Protein AF-A0A497M226-F1 (afdb_monomer_lite)

Foldseek 3Di:
DDPVVVVVVVVVVVVVVVVQCVVDVDDDDDDCPPPDPVNVVVVCVVCVPVGD

Structure (mmCIF, N/CA/C/O backbone):
data_AF-A0A497M226-F1
#
_entry.id   AF-A0A497M226-F1
#
loop_
_atom_site.group_PDB
_atom_site.id
_atom_site.type_symbol
_atom_site.label_atom_id
_atom_site.label_alt_id
_atom_site.label_comp_id
_atom_site.label_asym_id
_atom_site.label_entity_id
_atom_site.label_seq_id
_atom_site.pdbx_PDB_ins_code
_atom_site.Cartn_x
_atom_site.Cartn_y
_atom_site.Cartn_z
_atom_site.occupancy
_atom_site.B_iso_or_equiv
_atom_site.auth_seq_id
_atom_site.auth_comp_id
_atom_site.auth_asym_id
_atom_site.auth_atom_id
_atom_site.pdbx_PDB_model_num
ATOM 1 N N . MET A 1 1 ? 19.150 2.297 13.455 1.00 61.81 1 MET A N 1
ATOM 2 C CA . MET A 1 1 ? 17.951 3.025 13.949 1.00 61.81 1 MET A CA 1
ATOM 3 C C . MET A 1 1 ? 17.569 2.461 15.310 1.00 61.81 1 MET A C 1
ATOM 5 O O . MET A 1 1 ? 17.662 1.252 15.462 1.00 61.81 1 MET A O 1
ATOM 9 N N . SER A 1 2 ? 17.175 3.285 16.290 1.00 87.50 2 SER A N 1
ATOM 10 C CA . SER A 1 2 ? 16.771 2.779 17.614 1.00 87.50 2 SER 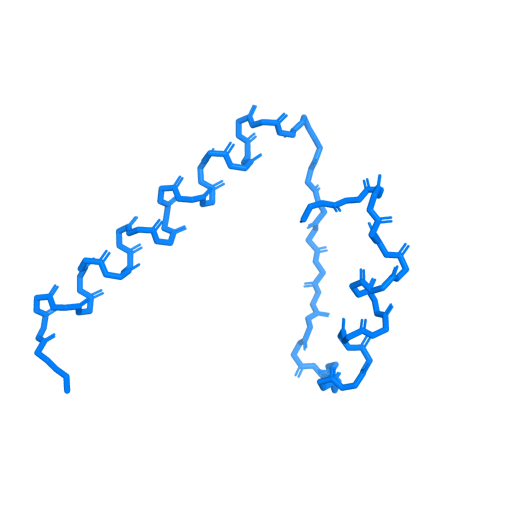A CA 1
ATOM 11 C C . SER A 1 2 ? 15.386 2.117 17.574 1.00 87.50 2 SER A C 1
ATOM 13 O O . SER A 1 2 ? 14.517 2.525 16.800 1.00 87.50 2 SER A O 1
ATOM 15 N N . LEU A 1 3 ? 15.169 1.111 18.428 1.00 89.44 3 LEU A N 1
ATOM 16 C CA . LEU A 1 3 ? 13.932 0.320 18.503 1.00 89.44 3 LEU A CA 1
ATOM 17 C C . LEU A 1 3 ? 12.675 1.196 18.679 1.00 89.44 3 LEU A C 1
ATOM 19 O O . LEU A 1 3 ? 11.655 0.976 18.027 1.00 89.44 3 LEU A O 1
ATOM 23 N N . GLN A 1 4 ? 12.778 2.241 19.504 1.00 89.62 4 GLN A N 1
ATOM 24 C CA . GLN A 1 4 ? 11.693 3.190 19.766 1.00 89.62 4 GLN A CA 1
ATOM 25 C C . GLN A 1 4 ? 11.231 3.921 18.495 1.00 89.62 4 GLN A C 1
ATOM 27 O O . GLN A 1 4 ? 10.028 4.043 18.260 1.00 89.62 4 GLN A O 1
ATOM 32 N N . LYS A 1 5 ? 12.167 4.337 17.626 1.00 89.56 5 LYS A N 1
ATOM 33 C CA . LYS A 1 5 ? 11.835 4.990 16.348 1.00 89.56 5 LYS A CA 1
ATOM 34 C C . LYS A 1 5 ? 11.112 4.032 15.397 1.00 89.56 5 LYS A C 1
ATOM 36 O O . LYS A 1 5 ? 10.185 4.443 14.701 1.00 89.56 5 LYS A O 1
ATOM 41 N N . THR A 1 6 ? 11.491 2.753 15.388 1.00 92.50 6 THR A N 1
ATOM 42 C CA . THR A 1 6 ? 10.810 1.723 14.586 1.00 92.50 6 THR A CA 1
ATOM 43 C C . THR A 1 6 ? 9.375 1.500 15.062 1.00 92.50 6 THR A C 1
ATOM 45 O O . THR A 1 6 ? 8.463 1.442 14.238 1.00 92.50 6 THR A O 1
ATOM 48 N N . ILE A 1 7 ? 9.153 1.420 16.379 1.00 94.56 7 ILE A N 1
ATOM 49 C CA . ILE A 1 7 ? 7.813 1.247 16.962 1.00 94.56 7 ILE A CA 1
ATOM 50 C C . ILE A 1 7 ? 6.918 2.443 16.628 1.00 94.56 7 ILE A C 1
ATOM 52 O O . ILE A 1 7 ? 5.780 2.249 16.200 1.00 94.56 7 ILE A O 1
ATOM 56 N N . GLN A 1 8 ? 7.433 3.669 16.761 1.00 94.88 8 GLN A N 1
ATOM 57 C CA . GLN A 1 8 ? 6.682 4.876 16.408 1.00 94.88 8 GLN A CA 1
ATOM 58 C C . GLN A 1 8 ? 6.287 4.899 14.928 1.00 94.88 8 GLN A C 1
ATOM 60 O O . GLN A 1 8 ? 5.124 5.142 14.620 1.00 94.88 8 GLN A O 1
ATOM 65 N N . ARG A 1 9 ? 7.210 4.576 14.012 1.00 94.69 9 ARG A N 1
ATOM 66 C CA . ARG A 1 9 ? 6.908 4.522 12.570 1.00 94.69 9 ARG A CA 1
ATOM 67 C C . ARG A 1 9 ? 5.858 3.473 12.228 1.00 94.69 9 ARG A C 1
ATOM 69 O O . ARG A 1 9 ? 4.943 3.763 11.467 1.00 94.69 9 ARG A O 1
ATOM 76 N N . LYS A 1 10 ? 5.967 2.272 12.804 1.00 94.62 10 LYS A N 1
ATOM 77 C CA . LYS A 1 10 ? 4.972 1.212 12.591 1.00 94.62 10 LYS A CA 1
ATOM 78 C C . LYS A 1 10 ? 3.594 1.631 13.100 1.00 94.62 10 LYS A C 1
ATOM 80 O O . LYS A 1 10 ? 2.616 1.442 12.389 1.00 94.62 10 LYS A O 1
ATOM 85 N N . ARG A 1 11 ? 3.515 2.239 14.291 1.00 95.94 11 ARG A N 1
ATOM 86 C CA . ARG A 1 11 ? 2.250 2.777 14.820 1.00 95.94 11 ARG A CA 1
ATOM 87 C C . ARG A 1 11 ? 1.662 3.848 13.902 1.00 95.94 11 ARG A C 1
ATOM 89 O O . ARG A 1 11 ? 0.484 3.764 13.586 1.00 95.94 11 ARG A O 1
ATOM 96 N N . ALA A 1 12 ? 2.478 4.795 13.440 1.00 95.75 12 ALA A N 1
ATOM 97 C CA . ALA A 1 12 ? 2.029 5.848 12.533 1.00 95.75 12 ALA A CA 1
ATOM 98 C C . ALA A 1 12 ? 1.452 5.279 11.225 1.00 95.75 12 ALA A C 1
ATOM 100 O O . ALA A 1 12 ? 0.350 5.651 10.843 1.00 95.75 12 ALA A O 1
ATOM 101 N N . ALA A 1 13 ? 2.140 4.316 10.601 1.00 95.50 13 ALA A N 1
ATOM 102 C CA . ALA A 1 13 ? 1.668 3.671 9.373 1.00 95.50 13 ALA A CA 1
ATOM 103 C C . ALA A 1 13 ? 0.340 2.915 9.567 1.00 95.50 13 ALA A C 1
ATOM 105 O O . ALA A 1 13 ? -0.527 2.936 8.696 1.00 95.50 13 ALA A O 1
ATOM 106 N N . VAL A 1 14 ? 0.158 2.258 10.718 1.00 96.94 14 VAL A N 1
ATOM 107 C CA . VAL A 1 14 ? -1.093 1.556 11.046 1.00 96.94 14 VAL A CA 1
ATOM 108 C C . VAL A 1 14 ? -2.246 2.541 11.245 1.00 96.94 14 VAL A C 1
ATOM 110 O O . VAL A 1 14 ? -3.345 2.298 10.750 1.00 96.94 14 VAL A O 1
ATOM 113 N N . GLU A 1 15 ? -2.019 3.644 11.958 1.00 97.00 15 GLU A N 1
ATOM 114 C CA . GLU A 1 15 ? -3.056 4.660 12.174 1.00 97.00 15 GLU A CA 1
ATOM 115 C C . GLU A 1 15 ? -3.426 5.392 10.879 1.00 97.00 15 GLU A C 1
ATOM 117 O O . GLU A 1 15 ? -4.607 5.634 10.625 1.00 97.00 15 GLU A O 1
ATOM 122 N N . GLU A 1 16 ? -2.449 5.657 10.011 1.00 95.31 16 GLU A N 1
ATOM 123 C CA . GLU A 1 16 ? -2.697 6.179 8.667 1.00 95.31 16 GLU A CA 1
ATOM 124 C C . GLU A 1 16 ? -3.579 5.217 7.860 1.00 95.31 16 GLU A C 1
ATOM 126 O O . GLU A 1 16 ? -4.641 5.615 7.380 1.00 95.31 16 GLU A O 1
ATOM 131 N N . ALA A 1 17 ? -3.223 3.930 7.797 1.00 93.25 17 ALA A N 1
ATOM 132 C CA . ALA A 1 17 ? -4.018 2.930 7.087 1.00 93.25 17 ALA A CA 1
ATOM 133 C C . ALA A 1 17 ? -5.457 2.825 7.630 1.00 93.25 17 ALA A C 1
ATOM 135 O O . ALA A 1 17 ? -6.410 2.800 6.850 1.00 93.25 17 ALA A O 1
ATOM 136 N N . LYS A 1 18 ? -5.649 2.829 8.959 1.00 95.81 18 LYS A N 1
ATOM 137 C CA . LYS A 1 18 ? -6.991 2.840 9.577 1.00 95.81 18 LYS A CA 1
ATOM 138 C C . LYS A 1 18 ? -7.796 4.075 9.185 1.00 95.81 18 LYS A C 1
ATOM 140 O O . LYS A 1 18 ? -8.995 3.960 8.935 1.00 95.81 18 LYS A O 1
ATOM 145 N N . SER A 1 19 ? -7.158 5.243 9.147 1.00 95.81 19 SER A N 1
ATOM 146 C CA . SER A 1 19 ? -7.801 6.491 8.730 1.00 95.81 19 SER A CA 1
ATOM 147 C C . SER A 1 19 ? -8.299 6.399 7.285 1.00 95.81 19 SER A C 1
ATOM 149 O O . SER A 1 19 ? -9.452 6.727 7.004 1.00 95.81 19 SER A O 1
ATOM 151 N N . LEU A 1 20 ? -7.481 5.850 6.381 1.00 93.75 20 LEU A N 1
ATOM 152 C CA . LEU A 1 20 ? -7.852 5.652 4.978 1.00 93.75 20 LEU A CA 1
ATOM 153 C C . LEU A 1 20 ? -8.998 4.653 4.810 1.00 93.75 20 LEU A C 1
ATOM 155 O O . LEU A 1 20 ? -9.951 4.944 4.090 1.00 93.75 20 LEU A O 1
ATOM 159 N N . LEU A 1 21 ? -8.960 3.531 5.532 1.00 92.25 21 LEU A N 1
ATOM 160 C CA . LEU A 1 21 ? -10.036 2.534 5.519 1.00 92.25 21 LEU A CA 1
ATOM 161 C C . LEU A 1 21 ? -11.362 3.076 6.070 1.00 92.25 21 LEU A C 1
ATOM 163 O O . LEU A 1 21 ? -12.424 2.638 5.646 1.00 92.25 21 LEU A O 1
ATOM 167 N N . ARG A 1 22 ? -11.325 4.031 7.009 1.00 94.75 22 ARG A N 1
ATOM 168 C CA . ARG A 1 22 ? -12.535 4.717 7.496 1.00 94.75 22 ARG A CA 1
ATOM 169 C C . ARG A 1 22 ? -13.044 5.770 6.514 1.00 94.75 22 ARG A C 1
ATOM 171 O O . ARG A 1 22 ? -14.249 5.983 6.428 1.00 94.75 22 ARG A O 1
ATOM 178 N N . LYS A 1 23 ? -12.136 6.449 5.807 1.00 94.81 23 LYS A N 1
ATOM 179 C CA . LYS A 1 23 ? -12.464 7.530 4.869 1.00 94.81 23 LYS A CA 1
ATOM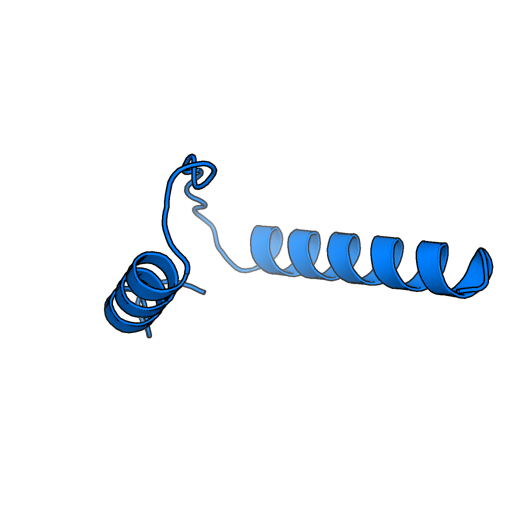 180 C C . LYS A 1 23 ? -13.070 7.010 3.566 1.00 94.81 23 LYS A C 1
ATOM 182 O O . LYS A 1 23 ? -13.982 7.639 3.034 1.00 94.81 23 LYS A O 1
ATOM 187 N N . TYR A 1 24 ? -12.568 5.893 3.045 1.00 93.06 24 TYR A N 1
ATOM 188 C CA . TYR A 1 24 ? -13.013 5.331 1.772 1.00 93.06 24 TYR A CA 1
ATOM 189 C C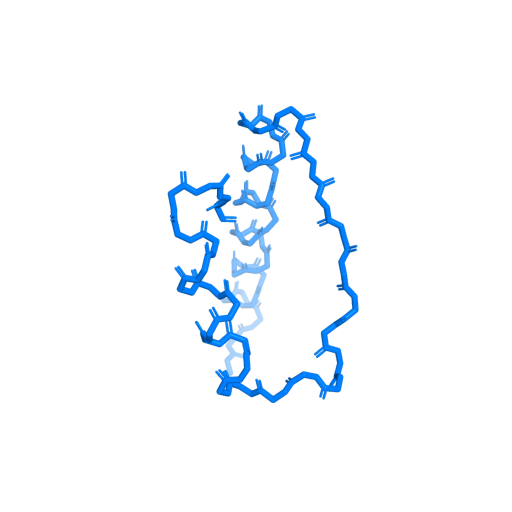 . TYR A 1 24 ? -13.840 4.068 1.996 1.00 93.06 24 TYR A C 1
ATOM 191 O O . TYR A 1 24 ? -13.395 3.116 2.623 1.00 93.06 24 TYR A O 1
ATOM 199 N N . LYS A 1 25 ? -15.055 4.050 1.439 1.00 90.69 25 LYS A N 1
ATOM 200 C CA . LYS A 1 25 ? -16.001 2.929 1.575 1.00 90.69 25 LYS A CA 1
ATOM 201 C C . LYS A 1 25 ? -15.541 1.658 0.848 1.00 90.69 25 LYS A C 1
ATOM 203 O O . LYS A 1 25 ? -16.009 0.569 1.163 1.00 90.69 25 LYS A O 1
ATOM 208 N N . VAL A 1 26 ? -14.668 1.805 -0.146 1.00 92.31 26 VAL A N 1
ATOM 209 C CA . VAL A 1 26 ? -14.188 0.721 -1.007 1.00 92.31 26 VAL A CA 1
ATOM 210 C C . VAL A 1 26 ? -12.666 0.758 -1.034 1.00 92.31 26 VAL A C 1
ATOM 212 O O . VAL A 1 26 ? -12.075 1.820 -1.216 1.00 92.31 26 VAL A O 1
ATOM 215 N N . GLY A 1 27 ? -12.048 -0.409 -0.867 1.00 90.81 27 GLY A N 1
ATOM 216 C CA . GLY A 1 27 ? -10.614 -0.619 -1.037 1.00 90.81 27 GLY A CA 1
ATOM 217 C C . GLY A 1 27 ? -10.357 -1.724 -2.056 1.00 90.81 27 GLY A C 1
ATOM 218 O O . GLY A 1 27 ? -11.141 -2.666 -2.163 1.00 90.81 27 GLY A O 1
ATOM 219 N N . ALA A 1 28 ? -9.259 -1.606 -2.798 1.00 89.75 28 ALA A N 1
ATOM 220 C CA . ALA A 1 28 ? -8.779 -2.632 -3.717 1.00 89.75 28 ALA A CA 1
ATOM 221 C C . ALA A 1 28 ? -7.415 -3.146 -3.245 1.00 89.75 28 ALA A C 1
ATOM 223 O O . ALA A 1 28 ? -6.599 -2.377 -2.736 1.00 89.75 28 ALA A O 1
ATOM 224 N N . VAL A 1 29 ? -7.169 -4.442 -3.427 1.00 91.81 29 VAL A N 1
ATOM 225 C CA . VAL A 1 29 ? -5.891 -5.089 -3.110 1.00 91.81 29 VAL A CA 1
ATOM 226 C C . VAL A 1 29 ? -5.295 -5.610 -4.410 1.00 91.81 29 VAL A C 1
ATOM 228 O O . VAL A 1 29 ? -5.987 -6.263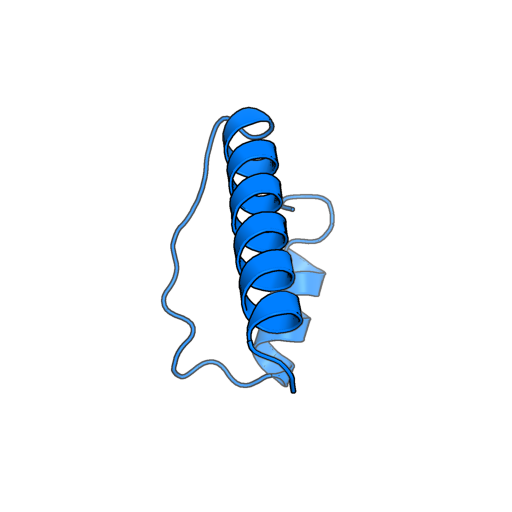 -5.188 1.00 91.81 29 VAL A O 1
ATOM 231 N N . ALA A 1 30 ? -4.023 -5.308 -4.647 1.00 90.19 30 ALA A N 1
ATOM 232 C CA . ALA A 1 30 ? -3.283 -5.763 -5.815 1.00 90.19 30 ALA A CA 1
ATOM 233 C C . ALA A 1 30 ? -1.900 -6.263 -5.393 1.00 90.19 30 ALA A C 1
ATOM 235 O O . ALA A 1 30 ? -1.287 -5.702 -4.483 1.00 90.19 30 ALA A O 1
ATOM 236 N N . ASP A 1 31 ? -1.412 -7.297 -6.074 1.00 92.50 31 ASP A N 1
ATOM 237 C CA . ASP A 1 31 ? -0.031 -7.750 -5.944 1.00 92.50 31 ASP A CA 1
ATOM 238 C C . ASP A 1 31 ? 0.894 -6.825 -6.748 1.00 92.50 31 ASP A C 1
ATOM 240 O O . ASP A 1 31 ? 0.687 -6.587 -7.941 1.00 92.50 31 ASP A O 1
ATOM 244 N N . LEU A 1 32 ? 1.901 -6.277 -6.069 1.00 92.38 32 LEU A N 1
ATOM 245 C CA . LEU A 1 32 ? 2.869 -5.340 -6.629 1.00 92.38 32 LEU A CA 1
ATOM 246 C C . LEU A 1 32 ? 4.307 -5.886 -6.597 1.00 92.38 32 LEU A C 1
ATOM 248 O O . LEU A 1 32 ? 5.219 -5.153 -6.975 1.00 92.38 32 LEU A O 1
ATOM 252 N N . GLU A 1 33 ? 4.533 -7.143 -6.190 1.00 91.75 33 GLU A N 1
ATOM 253 C C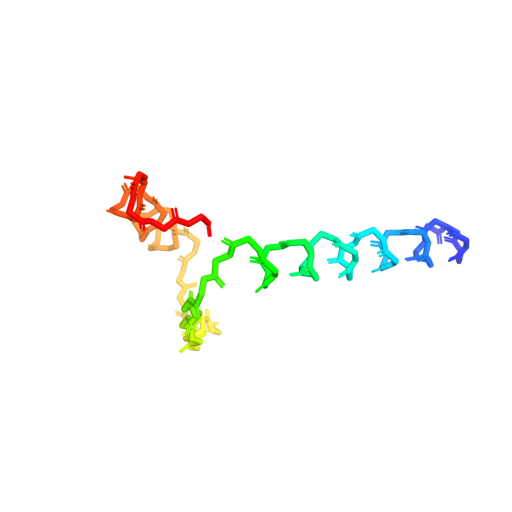A . GLU A 1 33 ? 5.876 -7.716 -5.980 1.00 91.75 33 GLU A CA 1
ATOM 254 C C . GLU A 1 33 ? 6.764 -7.617 -7.233 1.00 91.75 33 GLU A C 1
ATOM 256 O O . GLU A 1 33 ? 7.945 -7.281 -7.151 1.00 91.75 33 GLU A O 1
ATOM 261 N N . LYS A 1 34 ? 6.185 -7.846 -8.417 1.00 93.38 34 LYS A N 1
ATOM 262 C CA . LYS A 1 34 ? 6.899 -7.819 -9.708 1.00 93.38 34 LYS A CA 1
ATOM 263 C C . LYS A 1 34 ? 6.749 -6.501 -10.473 1.00 93.38 34 LYS A C 1
ATOM 265 O O . LYS A 1 34 ? 7.216 -6.394 -11.609 1.00 93.38 34 LYS A O 1
ATOM 270 N N . VAL A 1 35 ? 6.094 -5.498 -9.888 1.00 93.75 35 VAL A N 1
ATOM 271 C CA . VAL A 1 35 ? 5.840 -4.218 -10.559 1.00 93.75 35 VAL A CA 1
ATOM 272 C C . VAL A 1 35 ? 7.034 -3.293 -10.352 1.00 93.75 35 VAL A C 1
ATOM 274 O O . VAL A 1 35 ? 7.404 -2.951 -9.230 1.00 93.75 35 VAL A O 1
ATOM 277 N N . ARG A 1 36 ? 7.649 -2.850 -11.453 1.00 93.56 36 ARG A N 1
ATOM 278 C CA . ARG A 1 36 ? 8.811 -1.954 -11.386 1.00 93.56 36 ARG A CA 1
ATOM 279 C C . ARG A 1 36 ? 8.395 -0.577 -10.876 1.00 93.56 36 ARG A C 1
ATOM 281 O O . ARG A 1 36 ? 7.298 -0.100 -11.162 1.00 93.56 36 ARG A O 1
ATOM 288 N N . ALA A 1 37 ? 9.321 0.123 -10.222 1.00 94.44 37 ALA A N 1
ATOM 289 C CA . ALA A 1 37 ? 9.076 1.462 -9.681 1.00 94.44 37 ALA A CA 1
ATOM 290 C C . ALA A 1 37 ? 8.500 2.447 -10.721 1.00 94.44 37 ALA A C 1
ATOM 292 O O . ALA A 1 37 ? 7.575 3.193 -10.411 1.00 94.44 37 ALA A O 1
ATOM 293 N N . ALA A 1 38 ? 8.981 2.405 -11.969 1.00 95.31 38 ALA A N 1
ATOM 294 C CA . ALA A 1 38 ? 8.454 3.236 -13.055 1.00 95.31 38 ALA A CA 1
ATOM 295 C C . ALA A 1 38 ? 6.976 2.931 -13.375 1.00 95.31 38 ALA A C 1
ATOM 297 O O . ALA A 1 38 ? 6.178 3.843 -13.561 1.00 95.31 38 ALA A O 1
ATOM 298 N N . GLN A 1 39 ? 6.583 1.654 -13.369 1.00 94.06 39 GLN A N 1
ATOM 299 C CA . GLN A 1 39 ? 5.194 1.245 -13.596 1.00 94.06 39 GLN A CA 1
ATOM 300 C C . GLN A 1 39 ? 4.298 1.645 -12.419 1.00 94.06 39 GLN A C 1
ATOM 302 O O . GLN A 1 39 ? 3.192 2.128 -12.637 1.00 94.06 39 GLN A O 1
ATOM 307 N N . LEU A 1 40 ? 4.788 1.523 -11.179 1.00 94.19 40 LEU A N 1
ATOM 308 C CA . LEU A 1 40 ? 4.089 2.023 -9.989 1.00 94.19 40 LEU A CA 1
ATOM 309 C C . LEU A 1 40 ? 3.839 3.532 -10.064 1.00 94.19 40 LEU A C 1
ATOM 311 O O . LEU A 1 40 ? 2.757 3.993 -9.702 1.00 94.19 40 LEU A O 1
ATOM 315 N N . GLN A 1 41 ? 4.812 4.306 -10.547 1.00 94.38 41 GLN A N 1
ATOM 316 C CA . GLN A 1 41 ? 4.636 5.744 -10.751 1.00 94.38 41 GLN A CA 1
ATOM 317 C C . GLN A 1 41 ? 3.561 6.041 -11.802 1.00 94.38 41 GLN A C 1
ATOM 319 O O . GLN A 1 41 ? 2.713 6.899 -11.566 1.00 94.38 41 GLN A O 1
ATOM 324 N N . GLU A 1 42 ? 3.540 5.312 -12.918 1.00 95.50 42 GLU A N 1
ATOM 325 C CA . GLU A 1 42 ? 2.487 5.450 -13.931 1.00 95.50 42 GLU A CA 1
ATOM 326 C C . GLU A 1 42 ? 1.102 5.057 -13.396 1.00 95.50 42 GLU A C 1
ATOM 328 O O . GLU A 1 42 ? 0.128 5.774 -13.629 1.00 95.50 42 GLU A O 1
ATOM 333 N N . ILE A 1 43 ? 1.000 3.980 -12.609 1.00 92.81 43 ILE A N 1
ATOM 334 C CA . ILE A 1 43 ? -0.247 3.588 -11.930 1.00 92.81 43 ILE A CA 1
ATOM 335 C C . ILE A 1 43 ? -0.729 4.719 -11.012 1.00 92.81 43 ILE A C 1
ATOM 337 O O . ILE A 1 43 ? -1.890 5.117 -11.084 1.00 92.81 43 ILE A O 1
ATOM 341 N N . ARG A 1 44 ? 0.165 5.308 -10.207 1.00 92.00 44 ARG A N 1
ATOM 342 C CA . ARG A 1 44 ? -0.165 6.454 -9.341 1.00 92.00 44 ARG A CA 1
ATOM 343 C C . ARG A 1 44 ? -0.638 7.674 -10.132 1.00 92.00 44 ARG A C 1
ATOM 345 O O . ARG A 1 44 ? -1.584 8.329 -9.708 1.00 92.00 44 ARG A O 1
ATOM 352 N N . LYS A 1 45 ? -0.018 7.981 -11.279 1.00 95.25 45 LYS A N 1
ATOM 353 C CA . LYS A 1 45 ? -0.454 9.085 -12.154 1.00 95.25 45 LYS A CA 1
ATOM 354 C C . LYS A 1 45 ? -1.863 8.847 -12.694 1.00 95.25 45 LYS A C 1
ATOM 356 O O . LYS A 1 45 ? -2.672 9.766 -12.665 1.00 95.25 45 LYS A O 1
ATOM 361 N N . LYS A 1 46 ? -2.159 7.623 -13.141 1.00 93.62 46 LYS A N 1
ATOM 362 C CA . LYS A 1 46 ? -3.477 7.242 -13.678 1.00 93.62 46 LYS A CA 1
ATOM 363 C C . LYS A 1 46 ? -4.579 7.256 -12.620 1.00 93.62 46 LYS A C 1
ATOM 365 O O . LYS A 1 46 ? -5.707 7.615 -12.928 1.00 93.62 46 LYS A O 1
ATOM 370 N N . LEU A 1 47 ? -4.254 6.879 -11.385 1.00 92.25 47 LEU A N 1
ATOM 371 C CA . LEU A 1 47 ? -5.197 6.860 -10.265 1.00 92.25 47 LEU A CA 1
ATOM 372 C C . LEU A 1 47 ? -5.368 8.224 -9.583 1.00 92.25 47 LEU A C 1
ATOM 374 O O . LEU A 1 47 ? -6.228 8.371 -8.715 1.00 92.25 47 LEU A O 1
ATOM 378 N N . LYS A 1 48 ? -4.580 9.233 -9.966 1.00 92.94 48 LYS A N 1
ATOM 379 C CA . LYS A 1 48 ? -4.619 10.560 -9.354 1.00 92.94 48 LYS A CA 1
ATOM 380 C C . LYS A 1 48 ? -6.018 11.173 -9.476 1.00 92.94 48 LYS A C 1
ATOM 382 O O . LYS A 1 48 ? -6.513 11.389 -10.576 1.00 92.94 48 LYS A O 1
ATOM 387 N N . GLY A 1 49 ? -6.634 11.480 -8.335 1.00 89.38 49 GLY A N 1
ATOM 388 C CA . GLY A 1 49 ? -7.986 12.049 -8.262 1.00 89.38 49 GLY A CA 1
ATOM 389 C C . G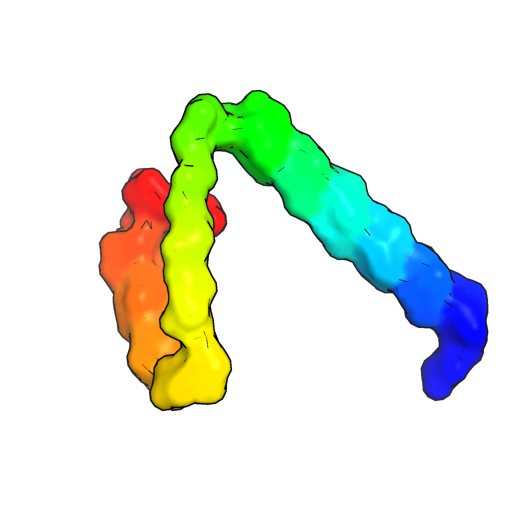LY A 1 49 ? -9.120 11.020 -8.326 1.00 89.38 49 GLY A C 1
ATOM 390 O O . GLY A 1 49 ? -10.261 11.383 -8.062 1.00 89.38 49 GLY A O 1
ATOM 391 N N . LEU A 1 50 ? -8.814 9.750 -8.617 1.00 88.94 50 LEU A N 1
ATOM 392 C CA . LEU A 1 50 ? -9.770 8.635 -8.620 1.00 88.94 50 LEU A CA 1
ATOM 393 C C . LEU A 1 50 ? -9.616 7.747 -7.379 1.00 88.94 50 LEU A C 1
ATOM 395 O O . LEU A 1 50 ? -10.605 7.268 -6.833 1.00 88.94 50 LEU A O 1
ATOM 399 N N . ALA A 1 51 ? -8.377 7.542 -6.932 1.00 84.06 51 ALA A N 1
ATOM 400 C CA . ALA A 1 51 ? -8.030 6.795 -5.731 1.00 84.06 51 ALA A CA 1
ATOM 401 C C . ALA A 1 51 ? -6.956 7.543 -4.923 1.00 84.06 51 ALA A C 1
ATOM 403 O O . ALA A 1 51 ? -6.298 8.455 -5.437 1.00 84.06 51 ALA A O 1
ATOM 404 N N . TYR A 1 52 ? -6.828 7.174 -3.648 1.00 74.88 52 TYR A N 1
ATOM 405 C CA . TYR A 1 52 ? -5.898 7.775 -2.692 1.00 74.88 52 TYR A CA 1
ATOM 406 C C . TYR A 1 52 ? -4.666 6.900 -2.489 1.00 74.88 52 TYR A C 1
ATOM 408 O O . TYR A 1 52 ? -4.856 5.683 -2.269 1.00 74.88 52 TYR A O 1
#

pLDDT: mean 92.04, std 5.52, range [61.81, 97.0]

Secondary structure (DSSP, 8-state):
--HHHHHHHHHHHHHHHHHHHHH-S-------TT--HHHHHHHHHHHBTTB-

Sequence (52 aa):
MSLQKTIQRKRAAVEEAKSLLRKYKVGAVADLEKVRAAQLQEIRKKLKGLAY

Radius of gyration: 14.35 Å; chains: 1; bounding box: 34×20×34 Å